Protein AF-A0A8H6Z0C8-F1 (afdb_monomer_lite)

Radius of gyration: 14.65 Å; chains: 1; bounding box: 30×52×32 Å

Secondary structure (DSSP, 8-state):
----------S-----GGG-EEEEEEEETTEEEEEETTEEEEEETTSPPEEEE--SSEEEEEEEGGGTEEEEEETTEEEEEEGGG--SS-TTSGGGG-EEEESS-S--

Sequence (108 aa):
MAPQVFVGVALNEGFSQANKVNCAAIYNPGRIVYGTEDGVYLQEMKNDPVKVLTLNDVSQVDVLDDNQFLLVLSERQVLAFPLNALDPVNPNAGLKHAIHISTNTSFF

pLDDT: mean 92.04, std 8.51, range [58.91, 98.81]

Foldseek 3Di:
DDDPPDDDDDLDDPADPVWDFQEKEAQDVQWIWTDTQQAIWIGHHSDDTAGQAGAGQFNYWYYPNVVQWIWTQGPQWTWIFRVVQGDSVDNHSRVVRIDTDDGNHDYD

InterPro domains:
  IPR001180 Citron homology (CNH) domain [PF00780] (31-108)
  IPR052233 Rho-type GTPase guanine nucleotide-exchange factors [PTHR46572] (4-108)

Structure (mmCIF, N/CA/C/O backbone):
data_AF-A0A8H6Z0C8-F1
#
_entry.id   AF-A0A8H6Z0C8-F1
#
loop_
_atom_site.group_PDB
_atom_site.id
_atom_site.type_symbol
_atom_site.label_atom_id
_atom_site.label_alt_id
_atom_site.label_comp_id
_atom_site.label_asym_id
_atom_site.label_entity_id
_atom_site.label_seq_id
_atom_site.pdbx_PDB_ins_code
_atom_site.Cartn_x
_atom_site.Cartn_y
_atom_site.Cartn_z
_atom_site.occupancy
_atom_site.B_iso_or_equiv
_atom_site.auth_seq_id
_atom_site.auth_comp_id
_atom_site.auth_asym_id
_atom_site.auth_atom_id
_atom_site.pdbx_PDB_model_num
ATOM 1 N N . MET A 1 1 ? 9.327 -37.726 -9.885 1.00 58.91 1 MET A N 1
ATOM 2 C CA . MET A 1 1 ? 9.648 -36.295 -10.060 1.00 58.91 1 MET A CA 1
ATOM 3 C C . MET A 1 1 ? 8.320 -35.589 -10.284 1.00 58.91 1 MET A C 1
ATOM 5 O O . MET A 1 1 ? 7.679 -35.876 -11.285 1.00 58.91 1 MET A O 1
ATOM 9 N N . ALA A 1 2 ? 7.813 -34.839 -9.302 1.00 61.66 2 ALA A N 1
ATOM 10 C CA . ALA A 1 2 ? 6.524 -34.158 -9.446 1.00 61.66 2 ALA A CA 1
ATOM 11 C C . ALA A 1 2 ? 6.694 -32.955 -10.393 1.00 61.66 2 ALA A C 1
ATOM 13 O O . ALA A 1 2 ? 7.706 -32.259 -10.273 1.00 61.66 2 ALA A O 1
ATOM 14 N N . PRO A 1 3 ? 5.771 -32.713 -11.339 1.00 67.25 3 PRO A N 1
ATOM 15 C CA . PRO A 1 3 ? 5.858 -31.548 -12.207 1.00 67.25 3 PRO A CA 1
ATOM 16 C C . PRO A 1 3 ? 5.711 -30.277 -11.362 1.00 67.25 3 PRO A C 1
ATOM 18 O O . PRO A 1 3 ? 4.815 -30.184 -10.522 1.00 67.25 3 PRO A O 1
ATOM 21 N N . GLN A 1 4 ? 6.597 -29.302 -11.566 1.00 66.19 4 GLN A N 1
ATOM 22 C CA . GLN A 1 4 ? 6.415 -27.962 -11.013 1.00 66.19 4 GLN A CA 1
ATOM 23 C C . GLN A 1 4 ? 5.213 -27.325 -11.717 1.00 66.19 4 GLN A C 1
ATOM 25 O O . GLN A 1 4 ? 5.278 -27.008 -12.901 1.00 66.19 4 GLN A O 1
ATOM 30 N N . VAL A 1 5 ? 4.103 -27.187 -10.992 1.00 79.94 5 VAL A N 1
ATOM 31 C CA . VAL A 1 5 ? 2.841 -26.635 -11.517 1.00 79.94 5 VAL A CA 1
ATOM 32 C C . VAL A 1 5 ? 2.881 -25.100 -11.582 1.00 79.94 5 VAL A C 1
ATOM 34 O O . VAL A 1 5 ? 2.126 -24.499 -12.337 1.00 79.94 5 VAL A O 1
ATOM 37 N N . PHE A 1 6 ? 3.809 -24.461 -10.859 1.00 80.62 6 PHE A N 1
ATOM 38 C CA . PHE A 1 6 ? 3.986 -23.009 -10.846 1.00 80.62 6 PHE A CA 1
ATOM 39 C C . PHE A 1 6 ? 5.469 -22.631 -10.839 1.00 80.62 6 PHE A C 1
ATOM 41 O O . PHE A 1 6 ? 6.266 -23.228 -10.113 1.00 80.62 6 PHE A O 1
ATOM 48 N N . VAL A 1 7 ? 5.818 -21.616 -11.630 1.00 81.94 7 VAL A N 1
ATOM 49 C CA . VAL A 1 7 ? 7.142 -20.985 -11.650 1.00 81.94 7 VAL A CA 1
ATOM 50 C C . VAL A 1 7 ? 6.999 -19.596 -11.039 1.00 81.94 7 VAL A C 1
ATOM 52 O O . VAL A 1 7 ? 6.249 -18.768 -11.552 1.00 81.94 7 VAL A O 1
ATOM 55 N N . GLY A 1 8 ? 7.701 -19.350 -9.933 1.00 80.69 8 GLY A N 1
ATOM 56 C CA . GLY A 1 8 ? 7.802 -18.016 -9.348 1.00 80.69 8 GLY A CA 1
ATOM 57 C C . GLY A 1 8 ? 8.779 -17.160 -10.147 1.00 80.69 8 GLY A C 1
ATOM 58 O O . GLY A 1 8 ? 9.876 -17.612 -10.469 1.00 80.69 8 GLY A O 1
ATOM 59 N N . VAL A 1 9 ? 8.387 -15.928 -10.457 1.00 83.56 9 VAL A N 1
ATOM 60 C CA . VAL A 1 9 ? 9.246 -14.933 -11.107 1.00 83.56 9 VAL A CA 1
ATOM 61 C C . VAL A 1 9 ? 9.299 -13.707 -10.208 1.00 83.56 9 VAL A C 1
ATOM 63 O O . VAL A 1 9 ? 8.258 -13.237 -9.749 1.00 83.56 9 VAL A O 1
ATOM 66 N N . ALA A 1 10 ? 10.503 -13.198 -9.943 1.00 82.75 10 ALA A N 1
ATOM 67 C CA . ALA A 1 10 ? 10.668 -11.946 -9.218 1.00 82.75 10 ALA A CA 1
ATOM 68 C C . ALA A 1 10 ? 10.093 -10.792 -10.052 1.00 82.75 10 ALA A C 1
ATOM 70 O O . ALA A 1 10 ? 10.452 -10.617 -11.217 1.00 82.75 10 ALA A O 1
ATOM 71 N N . LEU A 1 11 ? 9.177 -10.023 -9.461 1.00 81.56 11 LEU A N 1
ATOM 72 C CA . LEU A 1 11 ? 8.560 -8.868 -10.121 1.00 81.56 11 LEU A CA 1
ATOM 73 C C . LEU A 1 11 ? 9.415 -7.605 -9.983 1.00 81.56 11 LEU A C 1
ATOM 75 O O . LEU A 1 11 ? 9.419 -6.772 -10.888 1.00 81.56 11 LEU A O 1
ATOM 79 N N . ASN A 1 12 ? 10.129 -7.475 -8.864 1.00 81.31 12 ASN A N 1
ATOM 80 C CA . ASN A 1 12 ? 11.069 -6.398 -8.584 1.00 81.31 12 ASN A CA 1
ATOM 81 C C . ASN A 1 12 ? 12.029 -6.826 -7.453 1.00 81.31 12 ASN A C 1
ATOM 83 O O . ASN A 1 12 ? 11.636 -7.585 -6.567 1.00 81.31 12 ASN A O 1
ATOM 87 N N . GLU A 1 13 ? 13.273 -6.342 -7.492 1.00 81.62 13 GLU A N 1
ATOM 88 C CA . GLU A 1 13 ? 14.319 -6.599 -6.479 1.00 81.62 13 GLU A CA 1
ATOM 89 C C . GLU A 1 13 ? 14.739 -5.321 -5.719 1.00 81.62 13 GLU A C 1
ATOM 91 O O . GLU A 1 13 ? 15.679 -5.335 -4.930 1.00 81.62 13 GLU A O 1
ATOM 96 N N . GLY A 1 14 ? 14.050 -4.201 -5.949 1.00 76.69 14 GLY A N 1
ATOM 97 C CA . GLY A 1 14 ? 14.353 -2.877 -5.399 1.00 76.69 14 GLY A CA 1
ATOM 98 C C . GLY A 1 14 ? 13.943 -2.670 -3.937 1.00 76.69 14 GLY A C 1
ATOM 99 O O . GLY A 1 14 ? 14.346 -1.682 -3.323 1.00 76.69 14 GLY A O 1
ATOM 100 N N . PHE A 1 15 ? 13.183 -3.594 -3.343 1.00 81.88 15 PHE A N 1
ATOM 101 C CA . PHE A 1 15 ? 12.880 -3.569 -1.911 1.00 81.88 15 PHE A CA 1
ATOM 102 C C . PHE A 1 15 ? 14.036 -4.172 -1.101 1.00 81.88 15 PHE A C 1
ATOM 104 O O . PHE A 1 15 ? 14.426 -5.322 -1.294 1.00 81.88 15 PHE A O 1
ATOM 111 N N . SER A 1 16 ? 14.584 -3.395 -0.165 1.00 78.12 16 SER A N 1
ATOM 112 C CA . SER A 1 16 ? 15.655 -3.844 0.736 1.00 78.12 16 SER A CA 1
ATOM 113 C C . SER A 1 16 ? 15.097 -4.456 2.027 1.00 78.12 16 SER A C 1
ATOM 115 O O . SER A 1 16 ? 13.923 -4.284 2.341 1.00 78.12 16 SER A O 1
ATOM 117 N N . GLN A 1 17 ? 15.941 -5.105 2.843 1.00 70.75 17 GLN A N 1
ATOM 118 C CA . GLN A 1 17 ? 15.520 -5.575 4.177 1.00 70.75 17 GLN A CA 1
ATOM 119 C C . GLN A 1 17 ? 14.972 -4.453 5.072 1.00 70.75 17 GLN A C 1
ATOM 121 O O . GLN A 1 17 ? 14.117 -4.718 5.909 1.00 70.75 17 GLN A O 1
ATOM 126 N N . ALA A 1 18 ? 15.446 -3.216 4.894 1.00 75.75 18 ALA A N 1
ATOM 127 C CA . ALA A 1 18 ? 14.963 -2.068 5.656 1.00 75.75 18 ALA A CA 1
ATOM 128 C C . ALA A 1 18 ? 13.578 -1.583 5.191 1.00 75.75 18 ALA A C 1
ATOM 130 O O . ALA A 1 18 ? 12.921 -0.852 5.922 1.00 75.75 18 ALA A O 1
ATOM 131 N N . ASN A 1 19 ? 13.139 -1.985 3.994 1.00 82.12 19 ASN A N 1
ATOM 132 C CA . ASN A 1 19 ? 11.841 -1.638 3.425 1.00 82.12 19 ASN A CA 1
ATOM 133 C C . ASN A 1 19 ? 11.172 -2.886 2.836 1.00 82.12 19 ASN A C 1
ATOM 135 O O . ASN A 1 19 ? 11.025 -3.034 1.622 1.00 82.12 19 ASN A O 1
ATOM 139 N N . LYS A 1 20 ? 10.854 -3.835 3.716 1.00 91.25 20 LYS A N 1
ATOM 140 C CA . LYS A 1 20 ? 10.214 -5.093 3.341 1.00 91.25 20 LYS A CA 1
ATOM 141 C C . LYS A 1 20 ? 8.764 -4.843 2.907 1.00 91.25 20 LYS A C 1
ATOM 143 O O . LYS A 1 20 ? 8.041 -4.072 3.530 1.00 91.25 20 LYS A O 1
ATOM 148 N N . VAL A 1 21 ? 8.332 -5.564 1.875 1.00 95.69 21 VAL A N 1
ATOM 149 C CA . VAL A 1 21 ? 6.922 -5.631 1.469 1.00 95.69 21 VAL A CA 1
ATOM 150 C C . VAL A 1 21 ? 6.131 -6.476 2.472 1.00 95.69 21 VAL A C 1
ATOM 152 O O . VAL A 1 21 ? 6.441 -7.653 2.682 1.00 95.69 21 VAL A O 1
ATOM 155 N N . ASN A 1 22 ? 5.099 -5.878 3.062 1.00 96.56 22 ASN A N 1
ATOM 156 C CA . ASN A 1 22 ? 4.184 -6.517 4.009 1.00 96.56 22 ASN A CA 1
ATOM 157 C C . ASN A 1 22 ? 2.946 -7.079 3.304 1.00 96.56 22 ASN A C 1
ATOM 159 O O . ASN A 1 22 ? 2.506 -8.188 3.601 1.00 96.56 22 ASN A O 1
ATOM 163 N N . CYS A 1 23 ? 2.412 -6.334 2.337 1.00 97.12 23 CYS A N 1
ATOM 164 C CA . CYS A 1 23 ? 1.232 -6.707 1.564 1.00 97.12 23 CYS A CA 1
ATOM 165 C C . CYS A 1 23 ? 1.313 -6.146 0.139 1.00 97.12 23 CYS A C 1
ATOM 167 O O . CYS A 1 23 ? 2.094 -5.233 -0.140 1.00 97.12 23 CYS A O 1
ATOM 169 N N . ALA A 1 24 ? 0.518 -6.704 -0.776 1.00 96.88 24 ALA A N 1
ATOM 170 C CA . ALA A 1 24 ? 0.415 -6.205 -2.139 1.00 96.88 24 ALA A CA 1
ATOM 171 C C . ALA A 1 24 ? -0.970 -6.477 -2.732 1.00 96.88 24 ALA A C 1
ATOM 173 O O . ALA A 1 24 ? -1.579 -7.502 -2.425 1.00 96.88 24 ALA A O 1
ATOM 174 N N . ALA A 1 25 ? -1.418 -5.597 -3.624 1.00 96.25 25 ALA A N 1
ATOM 175 C CA . ALA A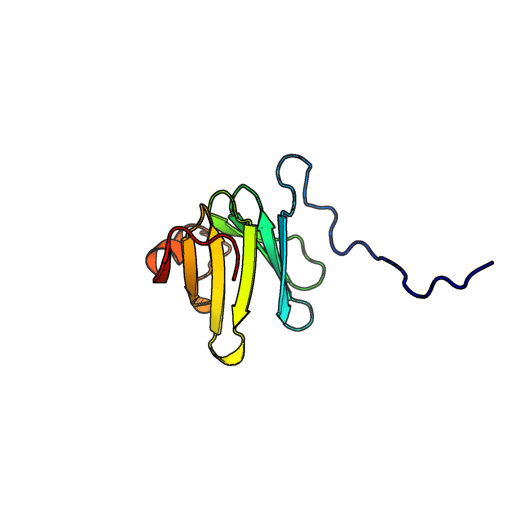 1 25 ? -2.639 -5.757 -4.404 1.00 96.25 25 ALA A CA 1
ATOM 176 C C . ALA A 1 25 ? -2.387 -5.390 -5.869 1.00 96.25 25 ALA A C 1
ATOM 178 O O . ALA A 1 25 ? -1.591 -4.499 -6.183 1.00 96.25 25 ALA A O 1
ATOM 179 N N . ILE A 1 26 ? -3.063 -6.087 -6.781 1.00 92.81 26 ILE A N 1
ATOM 180 C CA . ILE A 1 26 ? -3.053 -5.733 -8.200 1.00 92.81 26 ILE A CA 1
ATOM 181 C C . ILE A 1 26 ? -4.056 -4.596 -8.378 1.00 92.81 26 ILE A C 1
ATOM 183 O O . ILE A 1 26 ? -5.233 -4.784 -8.111 1.00 92.81 26 ILE A O 1
ATOM 187 N N . TYR A 1 27 ? -3.580 -3.437 -8.828 1.00 88.56 27 TYR A N 1
ATOM 188 C CA . TYR A 1 27 ? -4.432 -2.295 -9.171 1.00 88.56 27 TYR A CA 1
ATOM 189 C C . TYR A 1 27 ? -4.979 -2.432 -10.595 1.00 88.56 27 TYR A C 1
ATOM 191 O O . TYR A 1 27 ? -6.109 -2.109 -10.901 1.00 88.56 27 TYR A O 1
ATOM 199 N N . ASN A 1 28 ? -4.141 -2.846 -11.534 1.00 87.19 28 ASN A N 1
ATOM 200 C CA . ASN A 1 28 ? -4.523 -2.971 -12.935 1.00 87.19 28 ASN A CA 1
ATOM 201 C C . ASN A 1 28 ? -3.565 -3.950 -13.611 1.00 87.19 28 ASN A C 1
ATOM 203 O O . ASN A 1 28 ? -2.519 -4.273 -13.037 1.00 87.19 28 ASN A O 1
ATOM 207 N N . PRO A 1 29 ? -3.845 -4.406 -14.842 1.00 85.19 29 PRO A N 1
ATOM 208 C CA . PRO A 1 29 ? -2.871 -5.166 -15.611 1.00 85.19 29 PRO A CA 1
ATOM 209 C C . PRO A 1 29 ? -1.527 -4.425 -15.674 1.00 85.19 29 PRO A C 1
ATOM 211 O O . PRO A 1 29 ? -1.414 -3.353 -16.264 1.00 85.19 29 PRO A O 1
ATOM 214 N N . GLY A 1 30 ? -0.510 -4.989 -15.020 1.00 85.00 30 GLY A N 1
ATOM 215 C CA . GLY A 1 30 ? 0.822 -4.394 -14.932 1.00 85.00 30 GLY A CA 1
ATOM 216 C C . GLY A 1 30 ? 0.992 -3.300 -13.874 1.00 85.00 30 GLY A C 1
ATOM 217 O O . GLY A 1 30 ? 2.055 -2.700 -13.844 1.00 85.00 30 GLY A O 1
ATOM 218 N N . ARG A 1 31 ? 0.020 -3.028 -12.997 1.00 92.00 31 ARG A N 1
ATOM 219 C CA . ARG A 1 31 ? 0.187 -2.103 -11.865 1.00 92.00 31 ARG A CA 1
ATOM 220 C C . ARG A 1 31 ? -0.033 -2.811 -10.542 1.00 92.00 31 ARG A C 1
ATOM 222 O O . ARG A 1 31 ? -1.060 -3.460 -10.348 1.00 92.00 31 ARG A O 1
ATOM 229 N N . ILE A 1 32 ? 0.922 -2.657 -9.635 1.00 95.06 32 ILE 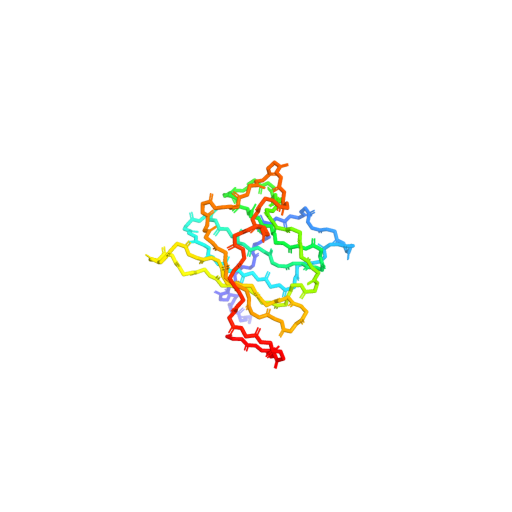A N 1
ATOM 230 C CA . ILE A 1 32 ? 0.903 -3.302 -8.323 1.00 95.06 32 ILE A CA 1
ATOM 231 C C . ILE A 1 32 ? 1.104 -2.240 -7.256 1.00 95.06 32 ILE A C 1
ATOM 233 O O . ILE A 1 32 ? 1.969 -1.373 -7.384 1.00 95.06 32 ILE A O 1
ATOM 237 N N . VAL A 1 33 ? 0.292 -2.324 -6.213 1.00 96.56 33 VAL A N 1
ATOM 238 C CA . VAL A 1 33 ? 0.423 -1.518 -5.007 1.00 96.56 33 VAL A CA 1
ATOM 239 C C . VAL A 1 33 ? 1.060 -2.385 -3.933 1.00 96.56 33 VAL A C 1
ATOM 241 O O . VAL A 1 33 ? 0.632 -3.519 -3.731 1.00 96.56 33 VAL A O 1
ATOM 244 N N . TYR A 1 34 ? 2.064 -1.855 -3.246 1.00 97.38 34 TYR A N 1
ATOM 245 C CA . TYR A 1 34 ? 2.765 -2.516 -2.150 1.00 97.38 34 TYR A CA 1
ATOM 246 C C . TYR A 1 34 ? 2.592 -1.712 -0.869 1.00 97.38 34 TYR A C 1
ATOM 248 O O . TYR A 1 34 ? 2.827 -0.506 -0.871 1.00 97.38 34 TYR A O 1
ATOM 256 N N . GLY A 1 35 ? 2.229 -2.378 0.222 1.00 98.00 35 GLY A N 1
ATOM 257 C CA . GLY A 1 35 ? 2.316 -1.818 1.566 1.00 98.00 35 GLY A CA 1
ATOM 258 C C . GLY A 1 35 ? 3.608 -2.256 2.248 1.00 98.00 35 GLY A C 1
ATOM 259 O O . GLY A 1 35 ? 3.981 -3.433 2.181 1.00 98.00 35 GLY A O 1
ATOM 260 N N . THR A 1 36 ? 4.287 -1.313 2.891 1.00 97.69 36 THR A N 1
ATOM 261 C CA . THR A 1 36 ? 5.537 -1.518 3.632 1.00 97.69 36 THR A CA 1
ATOM 262 C C . THR A 1 36 ? 5.441 -0.908 5.035 1.00 97.69 36 THR A C 1
ATOM 264 O O . THR A 1 36 ? 4.421 -0.338 5.420 1.00 97.69 36 THR A O 1
ATOM 267 N N . GLU A 1 37 ? 6.516 -1.000 5.817 1.00 95.62 37 GLU A N 1
ATOM 268 C CA . GLU A 1 37 ? 6.603 -0.338 7.128 1.00 95.62 37 GLU A CA 1
ATOM 269 C C . GLU A 1 37 ? 6.486 1.192 7.055 1.00 95.62 37 GLU A C 1
ATOM 271 O O . GLU A 1 37 ? 6.061 1.815 8.024 1.00 95.62 37 GLU A O 1
ATOM 276 N N . ASP A 1 38 ? 6.876 1.801 5.929 1.00 96.19 38 ASP A N 1
ATOM 277 C CA . ASP A 1 38 ? 7.056 3.252 5.795 1.00 96.19 38 ASP A CA 1
ATOM 278 C C . ASP A 1 38 ? 6.204 3.897 4.688 1.00 96.19 38 ASP A C 1
ATOM 280 O O . ASP A 1 38 ? 6.396 5.079 4.349 1.00 96.19 38 ASP A O 1
ATOM 284 N N . GLY A 1 39 ? 5.283 3.134 4.096 1.00 97.19 39 GLY A N 1
ATOM 285 C CA . GLY A 1 39 ? 4.273 3.691 3.217 1.00 97.19 39 GLY A CA 1
ATOM 286 C C . GLY A 1 39 ? 3.652 2.723 2.228 1.00 97.19 39 GLY A C 1
ATOM 287 O O . GLY A 1 39 ? 3.720 1.500 2.343 1.00 97.19 39 GLY A O 1
ATOM 288 N N . VAL A 1 40 ? 3.021 3.329 1.227 1.00 97.94 40 VAL A N 1
ATOM 289 C CA . VAL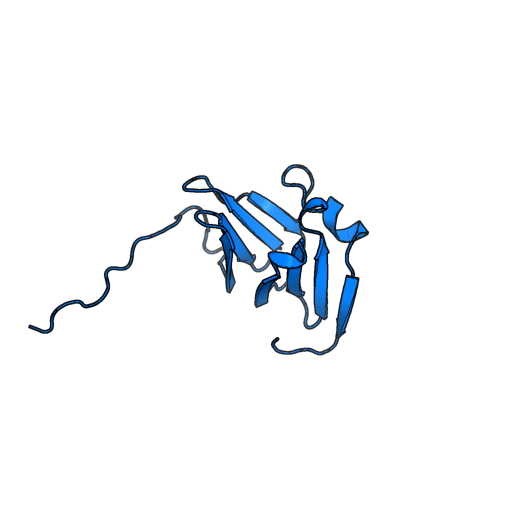 A 1 40 ? 2.463 2.634 0.071 1.00 97.94 40 VAL A CA 1
ATOM 290 C C . VAL A 1 40 ? 3.265 3.006 -1.166 1.00 97.94 40 VAL A C 1
ATOM 292 O O . VAL A 1 40 ? 3.502 4.188 -1.431 1.00 97.94 40 VAL A O 1
ATOM 295 N N . TYR A 1 41 ? 3.654 1.995 -1.934 1.00 96.94 41 TYR A N 1
ATOM 296 C CA . TYR A 1 41 ? 4.397 2.124 -3.180 1.00 96.94 41 TYR A CA 1
ATOM 297 C C . TYR A 1 41 ? 3.551 1.658 -4.360 1.00 96.94 41 TYR A C 1
ATOM 299 O O . TYR A 1 41 ? 2.846 0.658 -4.266 1.00 96.94 41 TYR A O 1
ATOM 307 N N . LEU A 1 42 ? 3.658 2.358 -5.485 1.00 95.06 42 LEU A N 1
ATOM 308 C CA . LEU A 1 42 ? 3.059 1.977 -6.757 1.00 95.06 42 LEU A CA 1
ATOM 309 C C . LEU A 1 42 ? 4.166 1.565 -7.724 1.00 95.06 42 LEU A C 1
ATOM 311 O O . LEU A 1 42 ? 5.086 2.336 -7.993 1.00 95.06 42 LEU A O 1
ATOM 315 N N . GLN A 1 43 ? 4.053 0.366 -8.278 1.00 93.50 43 GLN A N 1
ATOM 316 C CA . GLN A 1 43 ? 4.852 -0.071 -9.413 1.00 93.50 43 GLN A CA 1
ATOM 317 C C . GLN A 1 43 ? 4.001 -0.061 -10.670 1.00 93.50 43 GLN A C 1
ATOM 319 O O . GLN A 1 43 ? 2.925 -0.659 -10.715 1.00 93.50 43 GLN A O 1
ATOM 324 N N . GLU A 1 44 ? 4.532 0.569 -11.712 1.00 91.12 44 GLU A N 1
ATOM 325 C CA . GLU A 1 44 ? 3.993 0.479 -13.060 1.00 91.12 44 GLU A CA 1
ATOM 326 C C . GLU A 1 44 ? 4.894 -0.391 -13.934 1.00 91.12 44 GLU A C 1
ATOM 328 O O . GLU A 1 44 ? 6.084 -0.132 -14.111 1.00 91.12 44 GLU A O 1
ATOM 333 N N . MET A 1 45 ? 4.307 -1.418 -14.532 1.00 86.94 45 MET A N 1
ATOM 334 C CA . MET A 1 45 ? 4.964 -2.391 -15.392 1.00 86.94 45 MET A CA 1
ATOM 335 C C . MET A 1 45 ? 6.181 -3.022 -14.694 1.00 86.94 45 MET A C 1
ATOM 337 O O . MET A 1 45 ? 6.060 -3.624 -13.628 1.00 86.94 45 MET A O 1
ATOM 341 N N . LYS A 1 46 ? 7.360 -2.911 -15.311 1.00 82.62 46 LYS A N 1
ATOM 342 C CA . LYS A 1 46 ? 8.636 -3.412 -14.785 1.00 82.62 46 LYS A CA 1
ATOM 343 C C . LYS A 1 46 ? 9.513 -2.292 -14.214 1.00 82.62 46 LYS A C 1
ATOM 345 O O . LYS A 1 46 ? 10.709 -2.501 -14.048 1.00 82.62 46 LYS A O 1
ATOM 350 N N . ASN A 1 47 ? 8.944 -1.107 -13.995 1.00 88.62 47 ASN A N 1
ATOM 351 C CA . ASN A 1 47 ? 9.674 0.004 -13.396 1.00 88.62 47 ASN A CA 1
ATOM 352 C C . ASN A 1 47 ? 9.860 -0.234 -11.896 1.00 88.62 47 ASN A C 1
ATOM 354 O O . ASN A 1 47 ? 9.182 -1.074 -11.302 1.00 88.62 47 ASN A O 1
ATOM 358 N N . ASP A 1 48 ? 10.758 0.530 -11.284 1.00 90.69 48 ASP A N 1
ATOM 359 C CA . ASP A 1 48 ? 10.922 0.481 -9.839 1.00 90.69 48 ASP A CA 1
ATOM 360 C C . ASP A 1 48 ? 9.690 1.062 -9.119 1.00 90.69 48 ASP A C 1
ATOM 362 O O . ASP A 1 48 ? 9.123 2.062 -9.576 1.00 90.69 48 ASP A O 1
ATOM 366 N N . PRO A 1 49 ? 9.255 0.450 -8.003 1.00 93.69 49 PRO A N 1
ATOM 367 C CA . PRO A 1 49 ? 8.179 0.971 -7.174 1.00 93.69 49 PRO A CA 1
ATOM 368 C C . PRO A 1 49 ? 8.484 2.385 -6.668 1.00 93.69 49 PRO A C 1
ATOM 370 O O . PRO A 1 49 ? 9.560 2.650 -6.130 1.00 93.69 49 PRO A O 1
ATOM 373 N N . VAL A 1 50 ? 7.507 3.284 -6.763 1.00 94.69 50 VAL A N 1
ATOM 374 C CA . VAL A 1 50 ? 7.611 4.666 -6.279 1.00 94.69 50 VAL A CA 1
ATOM 375 C C . VAL A 1 50 ? 6.666 4.864 -5.104 1.00 94.69 50 VAL A C 1
ATOM 377 O O . VAL A 1 50 ? 5.506 4.464 -5.170 1.00 94.69 50 VAL A O 1
ATOM 380 N N . LYS A 1 51 ? 7.144 5.482 -4.019 1.00 96.25 51 LYS A N 1
ATOM 381 C CA . LYS A 1 51 ? 6.296 5.790 -2.861 1.00 96.25 51 LYS A CA 1
ATOM 382 C C . LYS A 1 51 ? 5.231 6.811 -3.263 1.00 96.25 51 LYS A C 1
ATOM 384 O O . LYS A 1 51 ? 5.565 7.846 -3.825 1.00 96.25 51 LYS A O 1
ATOM 389 N N . VAL A 1 52 ? 3.971 6.532 -2.942 1.00 97.38 52 VAL A N 1
ATOM 390 C CA . VAL A 1 52 ? 2.819 7.406 -3.232 1.00 97.38 52 VAL A CA 1
ATOM 391 C C . VAL A 1 52 ? 2.050 7.828 -1.979 1.00 97.38 52 VAL A C 1
ATOM 393 O O . VAL A 1 52 ? 1.325 8.819 -2.024 1.00 97.38 52 VAL A O 1
ATOM 396 N N . LEU A 1 53 ? 2.227 7.117 -0.858 1.00 98.12 53 LEU A N 1
ATOM 397 C CA . LEU A 1 53 ? 1.739 7.521 0.465 1.00 98.12 53 LEU A CA 1
ATOM 398 C C . LEU A 1 53 ? 2.812 7.294 1.526 1.00 98.12 53 LEU A C 1
ATOM 400 O O . LEU A 1 53 ? 3.405 6.217 1.571 1.00 98.12 53 LEU A O 1
ATOM 404 N N . THR A 1 54 ? 3.014 8.269 2.411 1.00 97.56 54 THR A N 1
ATOM 405 C CA . THR A 1 54 ? 3.754 8.070 3.668 1.00 97.56 54 THR A CA 1
ATOM 406 C C . THR A 1 54 ? 2.777 7.656 4.764 1.00 97.56 54 THR A C 1
ATOM 408 O O . THR A 1 54 ? 1.970 8.468 5.213 1.00 97.56 54 THR A O 1
ATOM 411 N N . LEU A 1 55 ? 2.847 6.399 5.188 1.00 97.56 55 LEU A N 1
ATOM 412 C CA . LEU A 1 55 ? 2.039 5.810 6.256 1.00 97.56 55 LEU A CA 1
ATOM 413 C C . LEU A 1 55 ? 2.916 4.812 7.010 1.00 97.56 55 LEU A C 1
ATOM 415 O O . LEU A 1 55 ? 3.777 4.189 6.400 1.00 97.56 55 LEU A O 1
ATOM 419 N N . ASN A 1 56 ? 2.701 4.656 8.309 1.00 97.00 56 ASN A N 1
ATOM 420 C CA . ASN A 1 56 ? 3.442 3.669 9.092 1.00 97.00 56 ASN A CA 1
ATOM 421 C C . ASN A 1 56 ? 2.675 2.345 9.140 1.00 97.00 56 ASN A C 1
ATOM 423 O O . ASN A 1 56 ? 1.444 2.350 9.080 1.00 97.00 56 ASN A O 1
ATOM 427 N N . ASP A 1 57 ? 3.383 1.231 9.325 1.00 96.62 57 ASP A N 1
ATOM 428 C CA . ASP A 1 57 ? 2.776 -0.072 9.640 1.00 96.62 57 ASP A CA 1
ATOM 429 C C . ASP A 1 57 ? 1.651 -0.445 8.652 1.00 96.62 57 ASP A C 1
ATOM 431 O O . ASP A 1 57 ? 0.513 -0.745 9.035 1.00 96.62 57 ASP A O 1
ATOM 435 N N . VAL A 1 58 ? 1.939 -0.344 7.345 1.00 98.38 58 VAL A N 1
ATOM 436 C CA . VAL A 1 58 ? 0.973 -0.742 6.319 1.00 98.38 58 VAL A CA 1
ATOM 437 C C . VAL A 1 58 ? 0.932 -2.264 6.264 1.00 98.38 58 VAL A C 1
ATOM 439 O O . VAL A 1 58 ? 1.865 -2.924 5.801 1.00 98.38 58 VAL A O 1
ATOM 442 N N . SER A 1 59 ? -0.177 -2.822 6.734 1.00 98.19 59 SER A N 1
ATOM 443 C CA . SER A 1 59 ? -0.356 -4.268 6.905 1.00 98.19 59 SER A CA 1
ATOM 444 C C . SER A 1 59 ? -1.296 -4.883 5.872 1.00 98.19 59 SER A C 1
ATOM 446 O O . SER A 1 59 ? -1.191 -6.077 5.591 1.00 98.19 59 SER A O 1
ATOM 448 N N . GLN A 1 60 ? -2.171 -4.081 5.263 1.00 98.56 60 GLN A N 1
ATOM 449 C CA . GLN A 1 60 ? -3.057 -4.531 4.196 1.00 98.56 60 GLN A CA 1
ATOM 450 C C . GLN A 1 60 ? -3.364 -3.394 3.218 1.00 98.56 60 GLN A C 1
ATOM 452 O O . GLN A 1 60 ? -3.542 -2.246 3.626 1.00 98.56 60 GLN A O 1
ATOM 457 N N . VAL A 1 61 ? -3.443 -3.718 1.928 1.00 98.56 61 VAL A N 1
ATOM 458 C CA . VAL A 1 61 ? -3.888 -2.811 0.865 1.00 98.56 61 VAL A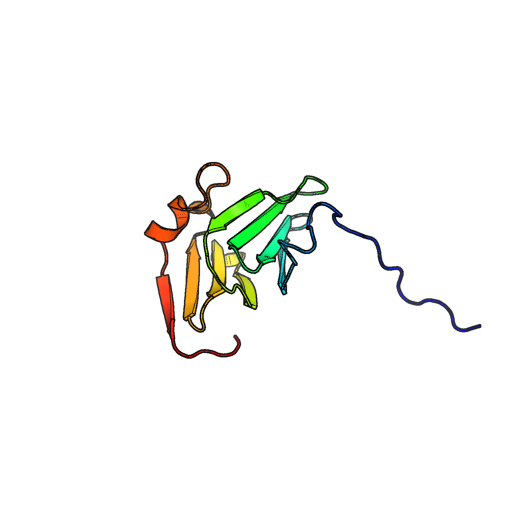 CA 1
ATOM 459 C C . VAL A 1 61 ? -4.877 -3.537 -0.035 1.00 98.56 61 VAL A C 1
ATOM 461 O O . VAL A 1 61 ? -4.737 -4.741 -0.245 1.00 98.56 61 VAL A O 1
ATOM 464 N N . ASP A 1 62 ? -5.844 -2.806 -0.576 1.00 97.75 62 ASP A N 1
ATOM 465 C CA . ASP A 1 62 ? -6.718 -3.293 -1.643 1.00 97.75 62 ASP A CA 1
ATOM 466 C C . ASP A 1 62 ? -7.147 -2.132 -2.544 1.00 97.75 62 ASP A C 1
ATOM 468 O O . ASP A 1 62 ? -7.148 -0.977 -2.106 1.00 97.75 62 ASP A O 1
ATOM 472 N N . VAL A 1 63 ? -7.496 -2.411 -3.798 1.00 96.88 63 VAL A N 1
ATOM 473 C CA . VAL A 1 63 ? -7.895 -1.376 -4.757 1.00 96.88 63 VAL A CA 1
ATOM 474 C C . VAL A 1 63 ? -9.304 -1.630 -5.268 1.00 96.88 63 VAL A C 1
ATOM 476 O O . VAL A 1 63 ? -9.606 -2.656 -5.868 1.00 96.88 63 VAL A O 1
ATOM 479 N N . LEU A 1 64 ? -10.181 -0.658 -5.033 1.00 94.69 64 LEU A N 1
ATOM 480 C CA . LEU A 1 64 ? -11.533 -0.633 -5.570 1.00 94.69 64 LEU A CA 1
ATOM 481 C C . LEU A 1 64 ? -11.509 0.102 -6.912 1.00 94.69 64 LEU A C 1
ATOM 483 O O . LEU A 1 64 ? -11.778 1.306 -6.973 1.00 94.69 64 LEU A O 1
ATOM 487 N N . ASP A 1 65 ? -11.169 -0.621 -7.978 1.00 84.88 65 ASP A N 1
ATOM 488 C CA . ASP A 1 65 ? -10.950 -0.058 -9.317 1.00 84.88 65 ASP A CA 1
ATOM 489 C C . ASP A 1 65 ? -12.168 0.701 -9.851 1.00 84.88 65 ASP A C 1
ATOM 491 O O . ASP A 1 65 ? -12.046 1.854 -10.271 1.00 84.88 65 ASP A O 1
ATOM 495 N N . ASP A 1 66 ? -13.361 0.112 -9.757 1.00 88.25 66 ASP A N 1
ATOM 496 C CA . ASP A 1 66 ? -14.604 0.726 -10.245 1.00 88.25 66 ASP A CA 1
ATOM 497 C C . ASP A 1 66 ? -14.961 2.019 -9.495 1.00 88.25 66 ASP A C 1
ATOM 499 O O . ASP A 1 66 ? -15.592 2.922 -10.047 1.00 88.25 66 ASP A O 1
ATOM 503 N N . ASN A 1 67 ? -14.540 2.133 -8.232 1.00 88.38 67 ASN A N 1
ATOM 504 C CA . ASN A 1 67 ? -14.809 3.293 -7.385 1.00 88.38 67 ASN A CA 1
ATOM 505 C C . ASN A 1 67 ? -13.629 4.269 -7.297 1.00 88.38 67 ASN A C 1
ATOM 507 O O . ASN A 1 67 ? -13.785 5.339 -6.714 1.00 88.38 67 ASN A O 1
ATOM 511 N N . GLN A 1 68 ? -12.484 3.935 -7.896 1.00 94.25 68 GLN A N 1
ATOM 512 C CA . GLN A 1 68 ? -11.255 4.730 -7.890 1.00 94.25 68 GLN A CA 1
ATOM 513 C C . GLN A 1 68 ? -10.699 5.014 -6.481 1.00 94.25 68 GLN A C 1
ATOM 515 O O . GLN A 1 68 ? -10.194 6.110 -6.215 1.00 94.25 68 GLN A O 1
ATOM 520 N N . PHE A 1 69 ? -10.757 4.023 -5.584 1.00 96.88 69 PHE A N 1
ATOM 521 C CA . PHE A 1 69 ? -10.208 4.125 -4.226 1.00 96.88 69 PHE A CA 1
ATOM 522 C C . PHE A 1 69 ? -9.125 3.086 -3.951 1.00 96.88 69 PHE A C 1
ATOM 524 O O . PHE A 1 69 ? -9.275 1.913 -4.272 1.00 96.88 69 PHE A O 1
ATOM 531 N N . LEU A 1 70 ? -8.072 3.521 -3.267 1.00 97.88 70 LEU A N 1
ATOM 532 C CA . LEU A 1 70 ? -7.132 2.663 -2.560 1.00 97.88 70 LEU A CA 1
ATOM 533 C C . LEU A 1 70 ? -7.574 2.553 -1.098 1.00 97.88 70 LEU A C 1
ATOM 535 O O . LEU A 1 70 ? -7.727 3.573 -0.423 1.00 97.88 70 LEU A O 1
ATOM 539 N N . LEU A 1 71 ? -7.736 1.329 -0.607 1.00 98.38 71 LEU A N 1
ATOM 540 C CA . LEU A 1 71 ? -7.929 1.022 0.805 1.00 98.38 71 LEU A CA 1
ATOM 541 C C . LEU A 1 71 ? -6.588 0.652 1.437 1.00 98.38 71 LEU A C 1
ATOM 543 O O . LEU A 1 71 ? -5.809 -0.103 0.857 1.00 98.38 71 LEU A O 1
ATOM 547 N N . VAL A 1 72 ? -6.327 1.165 2.637 1.00 98.69 72 VAL A N 1
ATOM 548 C CA . VAL A 1 72 ? -5.082 0.925 3.374 1.00 98.69 72 VAL A CA 1
ATOM 549 C C . VAL A 1 72 ? -5.394 0.637 4.839 1.00 98.69 72 VAL A C 1
ATOM 551 O O . VAL A 1 72 ? -6.083 1.425 5.486 1.00 98.69 72 VAL A O 1
ATOM 554 N N . LEU A 1 73 ? -4.865 -0.469 5.370 1.00 98.81 73 LEU A N 1
ATOM 555 C CA . LEU A 1 73 ? -4.792 -0.736 6.807 1.00 98.81 73 LEU A CA 1
ATOM 556 C C . LEU A 1 73 ? -3.428 -0.264 7.303 1.00 98.81 73 LEU A C 1
ATOM 558 O O . LEU A 1 73 ? -2.406 -0.857 6.958 1.00 98.81 73 LEU A O 1
ATOM 562 N N . SER A 1 74 ? -3.424 0.788 8.112 1.00 98.50 74 SER A N 1
ATOM 563 C CA . SER A 1 74 ? -2.220 1.375 8.704 1.00 98.50 74 SER A CA 1
ATOM 564 C C . SER A 1 74 ? -2.488 1.664 10.175 1.00 98.50 74 SER A C 1
ATOM 566 O O . SER A 1 74 ? -3.534 2.220 10.505 1.00 98.50 74 SER A O 1
ATOM 568 N N . GLU A 1 75 ? -1.605 1.214 11.071 1.00 97.50 75 GLU A N 1
ATOM 569 C CA . GLU A 1 75 ? -1.732 1.419 12.527 1.00 97.50 75 GLU A CA 1
ATOM 570 C C . GLU A 1 75 ? -3.134 1.052 13.085 1.00 97.50 75 GLU A C 1
ATOM 572 O O . GLU A 1 75 ? -3.713 1.746 13.925 1.00 97.50 75 GLU A O 1
ATOM 577 N N . ARG A 1 76 ? -3.719 -0.058 12.602 1.00 97.62 76 ARG A N 1
ATOM 578 C CA . ARG A 1 76 ? -5.092 -0.530 12.919 1.00 97.62 76 ARG A CA 1
ATOM 579 C C . ARG A 1 76 ? -6.231 0.397 12.470 1.00 97.62 76 ARG A C 1
ATOM 581 O O . ARG A 1 76 ? -7.363 0.253 12.949 1.00 97.62 76 ARG A O 1
ATOM 588 N N . GLN A 1 77 ? -5.963 1.334 11.570 1.00 98.31 77 GLN A N 1
ATOM 589 C CA . GLN A 1 77 ? -6.955 2.200 10.940 1.00 98.31 77 GLN A CA 1
ATOM 590 C C . GLN A 1 77 ? -7.164 1.804 9.484 1.00 98.31 77 GLN A C 1
ATOM 592 O O . GLN A 1 77 ? -6.202 1.618 8.744 1.00 98.31 77 GLN A O 1
ATOM 597 N N . VAL A 1 78 ? -8.427 1.714 9.072 1.00 98.62 78 VAL A N 1
ATOM 598 C CA . VAL A 1 78 ? -8.784 1.563 7.659 1.00 98.62 78 VAL A CA 1
ATOM 599 C C . VAL A 1 78 ? -8.999 2.949 7.079 1.00 98.62 78 VAL A C 1
ATOM 601 O O . VAL A 1 78 ? -9.896 3.681 7.508 1.00 98.62 78 VAL A O 1
ATOM 604 N N . LEU A 1 79 ? -8.167 3.295 6.107 1.00 98.56 79 LEU A N 1
ATOM 605 C CA . LEU A 1 79 ? -8.192 4.556 5.386 1.00 98.56 79 LEU A CA 1
ATOM 606 C C . LEU A 1 79 ? -8.540 4.290 3.924 1.00 98.56 79 LEU A C 1
ATOM 608 O O . LEU A 1 79 ? -8.048 3.330 3.334 1.00 98.56 79 LEU A O 1
ATOM 612 N N . ALA A 1 80 ? -9.351 5.159 3.333 1.00 98.25 80 ALA A N 1
ATOM 613 C CA . ALA A 1 80 ? -9.552 5.206 1.893 1.00 98.25 80 ALA A CA 1
ATOM 614 C C . ALA A 1 80 ? -8.927 6.470 1.306 1.00 98.25 80 ALA A C 1
ATOM 616 O O . ALA A 1 80 ? -9.064 7.565 1.855 1.00 98.25 80 ALA A O 1
ATOM 617 N N . PHE A 1 81 ? -8.281 6.309 0.156 1.00 98.31 81 PHE A N 1
ATOM 618 C CA . PHE A 1 81 ? -7.655 7.378 -0.606 1.00 98.31 81 PHE A CA 1
ATOM 619 C C . PHE A 1 81 ? -8.178 7.356 -2.041 1.00 98.31 81 PHE A C 1
ATOM 621 O O . PHE A 1 81 ? -8.108 6.307 -2.686 1.00 98.31 81 PHE A O 1
ATOM 628 N N . PRO A 1 82 ? -8.674 8.482 -2.579 1.00 97.06 82 PRO A N 1
ATOM 629 C CA . PRO A 1 82 ? -8.925 8.594 -4.009 1.00 97.06 82 PRO A CA 1
ATOM 630 C C . PRO A 1 82 ? -7.629 8.335 -4.787 1.00 97.06 82 PRO A C 1
ATOM 632 O O . PRO A 1 82 ? -6.599 8.941 -4.491 1.00 97.06 82 PRO A O 1
ATOM 635 N N . LEU A 1 83 ? -7.663 7.469 -5.801 1.00 95.12 83 LEU A N 1
ATOM 636 C CA . LEU A 1 83 ? -6.462 7.117 -6.572 1.00 95.12 83 LEU A CA 1
ATOM 637 C C . LEU A 1 83 ? -5.840 8.325 -7.287 1.00 95.12 83 LEU A C 1
ATOM 639 O O . LEU A 1 83 ? -4.625 8.400 -7.438 1.00 95.12 83 LEU A O 1
ATOM 643 N N . ASN A 1 84 ? -6.658 9.301 -7.682 1.00 94.75 84 ASN A N 1
ATOM 644 C CA . ASN A 1 84 ? -6.203 10.546 -8.305 1.00 94.75 84 ASN A CA 1
ATOM 645 C C . ASN A 1 84 ? -5.556 11.544 -7.323 1.00 94.75 84 ASN A C 1
ATOM 647 O O . ASN A 1 84 ? -5.006 12.547 -7.769 1.00 94.75 84 ASN A O 1
ATOM 651 N N . ALA A 1 85 ? -5.639 11.298 -6.013 1.00 95.12 85 ALA A N 1
ATOM 652 C CA . ALA A 1 85 ? -4.983 12.103 -4.984 1.00 95.12 85 ALA A CA 1
ATOM 653 C C . ALA A 1 85 ? -3.579 11.582 -4.631 1.00 95.12 85 ALA A C 1
ATOM 655 O O . ALA A 1 85 ? -2.866 12.213 -3.848 1.00 95.12 85 ALA A O 1
ATOM 656 N N . LEU A 1 86 ? -3.192 10.428 -5.180 1.00 94.75 86 LEU A N 1
ATOM 657 C CA . LEU A 1 86 ? -1.873 9.836 -5.001 1.00 94.75 86 LEU A CA 1
ATOM 658 C C . LEU A 1 86 ? -0.859 10.556 -5.894 1.00 94.75 86 LEU A C 1
ATOM 660 O O . LEU A 1 86 ? -1.064 10.676 -7.101 1.00 94.75 86 LEU A O 1
ATOM 664 N N . ASP A 1 87 ? 0.242 11.018 -5.301 1.00 93.88 87 ASP A N 1
ATOM 665 C CA . ASP A 1 87 ? 1.270 11.787 -6.002 1.00 93.88 87 ASP A CA 1
ATOM 666 C C . ASP A 1 87 ? 2.658 11.163 -5.759 1.00 93.88 87 ASP A C 1
ATOM 668 O O . ASP A 1 87 ? 3.157 11.206 -4.630 1.00 93.88 87 ASP A O 1
ATOM 672 N N . PRO A 1 88 ? 3.310 10.598 -6.795 1.00 92.94 88 PRO A N 1
ATOM 673 C CA . PRO A 1 88 ? 4.647 10.020 -6.669 1.00 92.94 88 PRO A CA 1
ATOM 674 C C . PRO A 1 88 ? 5.745 11.064 -6.399 1.00 92.94 88 PRO A C 1
ATOM 676 O O . PRO A 1 88 ? 6.837 10.705 -5.965 1.00 92.94 88 PRO A O 1
ATOM 679 N N . VAL A 1 89 ? 5.488 12.352 -6.654 1.00 96.25 89 VAL A N 1
ATOM 680 C CA . VAL A 1 89 ? 6.422 13.452 -6.362 1.00 96.25 89 VAL A CA 1
ATOM 681 C C . VAL A 1 89 ? 6.278 13.915 -4.913 1.00 96.25 89 VAL A C 1
ATOM 683 O O . VAL A 1 89 ? 7.260 14.311 -4.283 1.00 96.25 89 VAL A O 1
ATOM 686 N N . ASN A 1 90 ? 5.064 13.849 -4.364 1.00 96.50 90 ASN A N 1
ATOM 687 C CA . ASN A 1 90 ? 4.767 14.236 -2.991 1.00 96.50 90 ASN A CA 1
ATOM 688 C C . ASN A 1 90 ? 3.907 13.178 -2.277 1.00 96.50 90 ASN A C 1
ATOM 690 O O . ASN A 1 90 ? 2.686 13.335 -2.193 1.00 96.50 90 ASN A O 1
ATOM 694 N N . PRO A 1 91 ? 4.532 12.166 -1.646 1.00 96.50 91 PRO A N 1
ATOM 695 C CA . PRO A 1 91 ? 3.821 11.084 -0.956 1.00 96.50 91 PRO A CA 1
ATOM 696 C C . PRO A 1 91 ? 2.941 11.527 0.225 1.00 96.50 91 PRO A C 1
ATOM 698 O O . PRO A 1 91 ? 2.187 10.737 0.782 1.00 96.50 91 PRO A O 1
ATOM 701 N N . ASN A 1 92 ? 3.020 12.792 0.644 1.00 97.12 92 ASN A N 1
ATOM 702 C CA . ASN A 1 92 ? 2.161 13.343 1.692 1.00 97.12 92 ASN A CA 1
ATOM 703 C C . ASN A 1 92 ? 0.921 14.057 1.130 1.00 97.12 92 ASN A C 1
ATOM 705 O O . ASN A 1 92 ? 0.051 14.460 1.902 1.00 97.12 92 ASN A O 1
ATOM 709 N N . ALA A 1 93 ? 0.817 14.244 -0.191 1.00 95.31 93 ALA A N 1
ATOM 710 C CA . ALA A 1 93 ? -0.311 14.934 -0.816 1.00 95.31 93 ALA A CA 1
ATOM 711 C C . ALA A 1 93 ? -1.636 14.192 -0.576 1.00 95.31 93 ALA A C 1
ATOM 713 O O . ALA A 1 93 ? -2.621 14.818 -0.175 1.00 95.31 93 ALA A O 1
ATOM 714 N N . GLY A 1 94 ? -1.627 12.862 -0.719 1.00 94.56 94 GLY A N 1
ATOM 715 C CA . GLY A 1 94 ? -2.806 12.013 -0.538 1.00 94.56 94 GLY A CA 1
ATOM 716 C C . GLY A 1 94 ? -3.387 12.042 0.878 1.00 94.56 94 GLY A C 1
ATOM 717 O O . GLY A 1 94 ? -4.595 11.895 1.042 1.00 94.56 94 GLY A O 1
ATOM 718 N N . LEU A 1 95 ? -2.575 12.339 1.902 1.00 96.69 95 LEU A N 1
ATOM 719 C CA . LEU A 1 95 ? -3.023 12.416 3.301 1.00 96.69 95 LEU A CA 1
ATOM 720 C C . LEU A 1 95 ? -4.110 13.476 3.523 1.00 96.69 95 LEU A C 1
ATOM 722 O O . LEU A 1 95 ? -4.974 13.306 4.377 1.00 96.69 95 LEU A O 1
ATOM 726 N N . LYS A 1 96 ? -4.123 14.546 2.719 1.00 96.62 96 LYS A N 1
ATOM 727 C CA . LYS A 1 96 ? -5.165 15.589 2.775 1.00 96.62 96 LYS A CA 1
ATOM 728 C C . LYS A 1 96 ? -6.537 15.096 2.311 1.00 96.62 96 LYS A C 1
ATOM 730 O O . LYS A 1 96 ? -7.539 15.751 2.578 1.00 96.62 96 LYS A O 1
ATOM 735 N N . HIS A 1 97 ? -6.564 13.975 1.599 1.00 96.81 97 HIS A N 1
ATOM 736 C CA . HIS A 1 97 ? -7.755 13.365 1.021 1.00 96.81 97 HIS A CA 1
ATOM 737 C C . HIS A 1 97 ? -8.122 12.045 1.712 1.00 96.81 97 HIS A C 1
ATOM 739 O O . HIS A 1 97 ? -8.988 11.326 1.217 1.00 96.81 97 HIS A O 1
ATOM 745 N N . ALA A 1 98 ? -7.473 11.728 2.838 1.00 97.56 98 ALA A N 1
ATOM 746 C CA . ALA A 1 98 ? -7.736 10.518 3.600 1.00 97.56 98 ALA A CA 1
ATOM 747 C C . ALA A 1 98 ? -9.169 10.513 4.148 1.00 97.56 98 ALA A C 1
ATOM 749 O O . ALA A 1 98 ? -9.605 11.450 4.821 1.00 97.56 98 ALA A O 1
ATOM 750 N N . ILE A 1 99 ? -9.885 9.422 3.897 1.00 98.25 99 ILE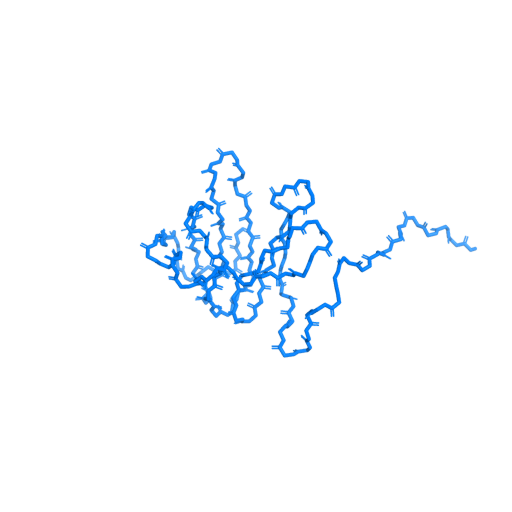 A N 1
ATOM 751 C CA . ILE A 1 99 ? -11.190 9.143 4.487 1.00 98.25 99 ILE A CA 1
ATOM 752 C C . ILE A 1 99 ? -10.989 8.060 5.544 1.00 98.25 99 ILE A C 1
ATOM 754 O O . ILE A 1 99 ? -10.606 6.937 5.222 1.00 98.25 99 ILE A O 1
ATOM 758 N N . HIS A 1 100 ? -11.258 8.383 6.808 1.00 97.88 100 HIS A N 1
ATOM 759 C CA . HIS A 1 100 ? -11.199 7.409 7.897 1.00 97.88 100 HIS A CA 1
ATOM 760 C C . HIS A 1 100 ? -12.466 6.547 7.895 1.00 97.88 100 HIS A C 1
ATOM 762 O O . HIS A 1 100 ? -13.561 7.061 8.123 1.00 97.88 100 HIS A O 1
ATOM 768 N N . ILE A 1 101 ? -12.317 5.244 7.647 1.00 98.06 101 ILE A N 1
ATOM 769 C CA . ILE A 1 101 ? -13.432 4.287 7.597 1.00 98.06 101 ILE A CA 1
ATOM 770 C C . ILE A 1 101 ? -13.644 3.634 8.964 1.00 98.06 101 ILE A C 1
ATOM 772 O O . ILE A 1 101 ? -14.767 3.569 9.457 1.00 98.06 101 ILE A O 1
ATOM 776 N N . SER A 1 102 ? -12.570 3.130 9.572 1.00 98.12 102 SER A N 1
ATOM 777 C CA . SER A 1 102 ? -12.638 2.357 10.815 1.00 98.12 102 SER A CA 1
ATOM 778 C C . SER A 1 102 ? -11.348 2.481 11.621 1.00 98.12 102 SER A C 1
ATOM 780 O O . SER A 1 102 ? -10.278 2.744 11.072 1.00 98.12 102 SER A O 1
ATOM 782 N N . THR A 1 103 ? -11.445 2.258 12.929 1.00 97.56 103 THR A N 1
ATOM 783 C CA . THR A 1 103 ? -10.309 2.158 13.854 1.00 97.56 103 THR A CA 1
ATOM 784 C C . THR A 1 103 ? -10.354 0.822 14.592 1.00 97.56 103 THR A C 1
ATOM 786 O O . THR A 1 103 ? -11.367 0.124 14.574 1.00 97.56 103 THR A O 1
ATOM 789 N N . ASN A 1 104 ? -9.241 0.436 15.222 1.00 97.12 104 ASN A N 1
ATOM 790 C CA . ASN A 1 104 ? -9.099 -0.844 15.925 1.00 97.12 104 ASN A CA 1
ATOM 791 C C . ASN A 1 104 ? -9.454 -2.064 15.047 1.00 97.12 104 ASN A C 1
ATOM 793 O O . ASN A 1 104 ? -10.106 -3.008 15.488 1.00 97.12 104 ASN A O 1
ATOM 797 N N . THR A 1 105 ? -9.048 -2.020 13.779 1.00 97.94 105 THR A N 1
ATOM 798 C CA . THR A 1 105 ? -9.291 -3.079 12.794 1.00 97.94 105 THR A CA 1
ATOM 799 C C . THR A 1 105 ? -8.040 -3.942 12.636 1.00 97.94 105 THR A C 1
ATOM 801 O O . THR A 1 105 ? -6.927 -3.425 12.654 1.00 97.94 105 THR A O 1
ATOM 804 N N . SER A 1 106 ? -8.211 -5.264 12.539 1.00 96.81 106 SER A N 1
ATOM 805 C CA . SER A 1 106 ? -7.092 -6.218 12.401 1.00 96.81 106 SER A CA 1
ATOM 806 C C . SER A 1 106 ? -6.894 -6.740 10.975 1.00 96.81 106 SER A C 1
ATOM 808 O O . SER A 1 106 ? -5.796 -7.178 10.658 1.00 96.81 106 SER A O 1
ATOM 810 N N . PHE A 1 107 ? -7.938 -6.711 10.145 1.00 96.62 107 PHE A N 1
ATOM 811 C CA . PHE A 1 107 ? -7.931 -7.045 8.717 1.00 96.62 107 PHE A CA 1
ATOM 812 C C . PHE A 1 107 ? -9.212 -6.491 8.076 1.00 96.62 107 PHE A C 1
ATOM 814 O O . PHE A 1 107 ? -10.175 -6.209 8.802 1.00 96.62 107 PHE A O 1
ATOM 821 N N . PHE A 1 108 ? -9.236 -6.362 6.751 1.00 95.38 108 PHE A N 1
AT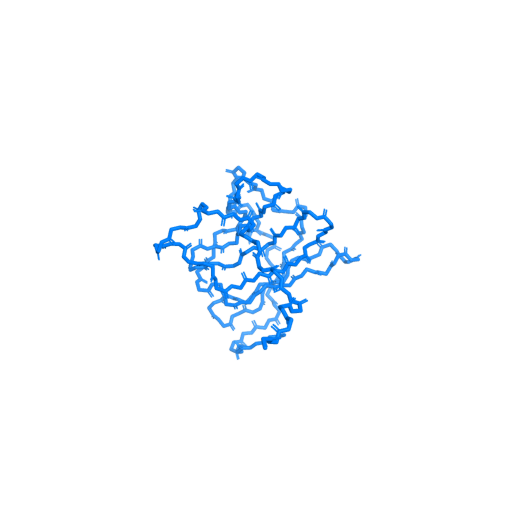OM 822 C CA . PHE A 1 108 ? -10.460 -6.113 5.980 1.00 95.38 108 PHE A CA 1
ATOM 823 C C . PHE A 1 108 ? -10.518 -6.929 4.689 1.00 95.38 108 PHE A C 1
ATOM 825 O O . PHE A 1 108 ? -9.548 -7.668 4.425 1.00 95.38 108 PHE A O 1
#

Organism: NCBI:txid230812